Protein AF-A0A2T0G5A0-F1 (afdb_monomer)

Radius of gyration: 13.1 Å; Cα contacts (8 Å, |Δi|>4): 130; chains: 1; bounding box: 29×36×26 Å

Structure (mmCIF, N/CA/C/O backbone):
data_AF-A0A2T0G5A0-F1
#
_entry.id   AF-A0A2T0G5A0-F1
#
loop_
_atom_site.group_PDB
_atom_site.id
_atom_site.type_symbol
_atom_site.label_atom_id
_atom_site.label_alt_id
_atom_site.label_comp_id
_atom_site.label_asym_id
_atom_site.label_entity_id
_atom_site.label_seq_id
_atom_site.pdbx_PDB_ins_code
_atom_site.Cartn_x
_atom_site.Cartn_y
_atom_site.Cartn_z
_atom_site.occupancy
_atom_site.B_iso_or_equiv
_atom_site.auth_seq_id
_atom_site.auth_comp_id
_atom_site.auth_asym_id
_atom_site.auth_atom_id
_atom_site.pdbx_PDB_model_num
ATOM 1 N N . MET A 1 1 ? -7.989 -9.017 -4.890 1.00 87.81 1 MET A N 1
ATOM 2 C CA . MET A 1 1 ? -6.607 -8.523 -5.093 1.00 87.81 1 MET A CA 1
ATOM 3 C C . MET A 1 1 ? -6.400 -8.258 -6.576 1.00 87.81 1 MET A C 1
ATOM 5 O O . MET A 1 1 ? -6.995 -8.985 -7.367 1.00 87.81 1 MET A O 1
ATOM 9 N N . PRO A 1 2 ? -5.598 -7.257 -6.970 1.00 93.19 2 PRO A N 1
ATOM 10 C CA . PRO A 1 2 ? -5.286 -7.021 -8.378 1.00 93.19 2 PRO A CA 1
ATOM 11 C C . PRO A 1 2 ? -4.323 -8.090 -8.921 1.00 93.19 2 PRO A C 1
ATOM 13 O O . PRO A 1 2 ? -3.503 -8.618 -8.173 1.00 93.19 2 PRO A O 1
ATOM 16 N N . ALA A 1 3 ? -4.377 -8.376 -10.227 1.00 91.94 3 ALA A N 1
ATOM 17 C CA . ALA A 1 3 ? -3.551 -9.418 -10.856 1.00 91.94 3 ALA A CA 1
ATOM 18 C C . ALA A 1 3 ? -2.036 -9.201 -10.657 1.00 91.94 3 ALA A C 1
ATOM 20 O O . ALA A 1 3 ? -1.294 -10.150 -10.425 1.00 91.94 3 ALA A O 1
ATOM 21 N N . TRP A 1 4 ? -1.583 -7.944 -10.665 1.00 92.56 4 TRP A N 1
ATOM 22 C CA . TRP A 1 4 ? -0.178 -7.575 -10.455 1.00 92.56 4 TRP A CA 1
ATOM 23 C C . TRP A 1 4 ? 0.316 -7.753 -9.011 1.00 92.56 4 TRP A C 1
ATOM 25 O O . TRP A 1 4 ? 1.500 -7.563 -8.748 1.00 92.56 4 TRP A O 1
ATOM 35 N N . TRP A 1 5 ? -0.556 -8.090 -8.055 1.00 93.19 5 TRP A N 1
ATOM 36 C CA . TRP A 1 5 ? -0.163 -8.252 -6.651 1.00 93.19 5 TRP A CA 1
ATOM 37 C C . TRP A 1 5 ? 0.802 -9.421 -6.427 1.00 93.19 5 TRP A C 1
ATOM 39 O O . TRP A 1 5 ? 1.678 -9.344 -5.566 1.00 93.19 5 TRP A O 1
ATOM 49 N N . GLN A 1 6 ? 0.655 -10.478 -7.225 1.00 88.06 6 GLN A N 1
ATOM 50 C CA . GLN A 1 6 ? 1.487 -11.681 -7.152 1.00 88.06 6 GLN A CA 1
ATOM 51 C C . GLN A 1 6 ? 2.878 -11.482 -7.772 1.00 88.06 6 GLN A C 1
ATOM 53 O O . GLN A 1 6 ? 3.705 -12.387 -7.740 1.00 88.06 6 GLN A O 1
ATOM 58 N N . ASP A 1 7 ? 3.157 -10.303 -8.336 1.00 89.06 7 ASP A N 1
ATOM 59 C CA . ASP A 1 7 ? 4.465 -9.986 -8.892 1.00 89.06 7 ASP A CA 1
ATOM 60 C C . ASP A 1 7 ? 5.482 -9.748 -7.768 1.00 89.06 7 ASP A C 1
ATOM 62 O O . ASP A 1 7 ? 5.637 -8.639 -7.236 1.00 89.06 7 ASP A O 1
ATOM 66 N N . GLU A 1 8 ? 6.178 -10.824 -7.398 1.00 84.75 8 GLU A N 1
ATOM 67 C CA . GLU A 1 8 ? 7.224 -10.803 -6.384 1.00 84.75 8 GLU A CA 1
ATOM 68 C C . GLU A 1 8 ? 8.445 -9.966 -6.770 1.00 84.75 8 GLU A C 1
ATOM 70 O O . GLU A 1 8 ? 9.122 -9.469 -5.870 1.00 84.75 8 GLU A O 1
ATOM 75 N N . ALA A 1 9 ? 8.670 -9.734 -8.069 1.00 88.62 9 ALA A N 1
ATOM 76 C CA . ALA A 1 9 ? 9.789 -8.943 -8.574 1.00 88.62 9 ALA A CA 1
ATOM 77 C C . ALA A 1 9 ? 9.596 -7.432 -8.366 1.00 88.62 9 ALA A C 1
ATOM 79 O O . ALA A 1 9 ? 10.543 -6.660 -8.511 1.00 88.62 9 ALA A O 1
ATOM 80 N N . ALA A 1 10 ? 8.390 -6.986 -8.001 1.00 89.81 10 ALA A N 1
ATOM 81 C CA . ALA A 1 10 ? 8.154 -5.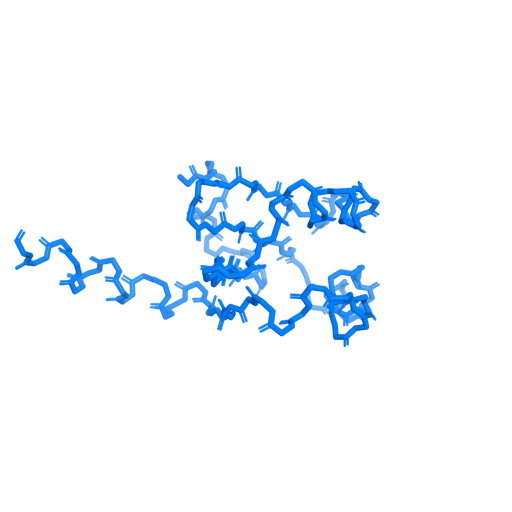601 -7.613 1.00 89.81 10 ALA A CA 1
ATOM 82 C C . ALA A 1 10 ? 8.986 -5.208 -6.380 1.00 89.81 10 ALA A C 1
ATOM 84 O O . ALA A 1 10 ? 8.929 -5.878 -5.347 1.00 89.81 10 ALA A O 1
ATOM 85 N N . TYR A 1 11 ? 9.677 -4.067 -6.452 1.00 90.81 11 TYR A N 1
ATOM 86 C CA . TYR A 1 11 ? 10.469 -3.545 -5.338 1.00 90.81 11 TYR A CA 1
ATOM 87 C C . TYR A 1 11 ? 9.648 -3.329 -4.057 1.00 90.81 11 TYR A C 1
ATOM 89 O O . TYR A 1 11 ? 10.079 -3.686 -2.957 1.00 90.81 11 TYR A O 1
ATOM 97 N N . ARG A 1 12 ? 8.455 -2.737 -4.183 1.00 93.69 12 ARG A N 1
ATOM 98 C CA . ARG A 1 12 ? 7.575 -2.451 -3.046 1.00 93.69 12 ARG A CA 1
ATOM 99 C C . ARG A 1 12 ? 6.165 -2.932 -3.336 1.00 93.69 12 ARG A C 1
ATOM 101 O O . ARG A 1 12 ? 5.597 -2.595 -4.371 1.00 93.69 12 ARG A O 1
ATOM 108 N N . ARG A 1 13 ? 5.590 -3.653 -2.376 1.00 95.69 13 ARG A N 1
ATOM 109 C CA . ARG A 1 13 ? 4.167 -3.989 -2.314 1.00 95.69 13 ARG A CA 1
ATOM 110 C C . ARG A 1 13 ? 3.669 -3.706 -0.908 1.00 95.69 13 ARG A C 1
ATOM 112 O O . ARG A 1 13 ? 4.193 -4.287 0.043 1.00 95.69 13 ARG A O 1
ATOM 119 N N . ASP A 1 14 ? 2.691 -2.821 -0.787 1.00 96.81 14 ASP A N 1
ATOM 120 C CA . ASP A 1 14 ? 2.045 -2.487 0.481 1.00 96.81 14 ASP A CA 1
ATOM 121 C C . ASP A 1 14 ? 0.522 -2.629 0.338 1.00 96.81 14 ASP A C 1
ATOM 123 O O . ASP A 1 14 ? -0.055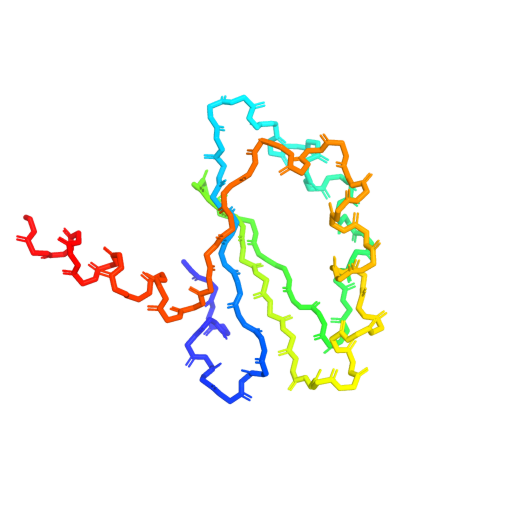 -2.323 -0.706 1.00 96.81 14 ASP A O 1
ATOM 127 N N . VAL A 1 15 ? -0.117 -3.099 1.405 1.00 97.38 15 VAL A N 1
ATOM 128 C CA . VAL A 1 15 ? -1.569 -3.102 1.594 1.00 97.38 15 VAL A CA 1
ATOM 129 C C . VAL A 1 15 ? -1.897 -2.082 2.670 1.00 97.38 15 VAL A C 1
ATOM 131 O O . VAL A 1 15 ? -1.300 -2.091 3.749 1.00 97.38 15 VAL A O 1
ATOM 134 N N . LEU A 1 16 ? -2.837 -1.197 2.370 1.00 97.81 16 LEU A N 1
ATOM 135 C CA . LEU A 1 16 ? -3.286 -0.135 3.253 1.00 97.81 16 LEU A CA 1
ATOM 136 C C . LEU A 1 16 ? -4.729 -0.431 3.638 1.00 97.81 16 LEU A C 1
ATOM 138 O O . LEU A 1 16 ? -5.658 -0.148 2.883 1.00 97.81 16 LEU A O 1
ATOM 142 N N . PHE A 1 17 ? -4.887 -1.069 4.794 1.00 97.75 17 PHE A N 1
ATOM 143 C CA . PHE A 1 17 ? -6.179 -1.464 5.337 1.00 97.75 17 PHE A CA 1
ATOM 144 C C . PHE A 1 17 ? -6.946 -0.251 5.836 1.00 97.75 17 PHE A C 1
ATOM 146 O O . PHE A 1 17 ? -6.391 0.564 6.575 1.00 97.75 17 PHE A O 1
ATOM 153 N N . TYR A 1 18 ? -8.218 -0.171 5.464 1.00 97.88 18 TYR A N 1
ATOM 154 C CA . TYR A 1 18 ? -9.124 0.856 5.952 1.00 97.88 18 TYR A CA 1
ATOM 155 C C . TYR A 1 18 ? -9.470 0.597 7.416 1.00 97.88 18 TYR A C 1
ATOM 157 O O . TYR A 1 18 ? -9.871 -0.510 7.780 1.00 97.88 18 TYR A O 1
ATOM 165 N N . LEU A 1 19 ? -9.311 1.618 8.255 1.00 97.12 19 LEU A N 1
ATOM 166 C CA . LEU A 1 19 ? 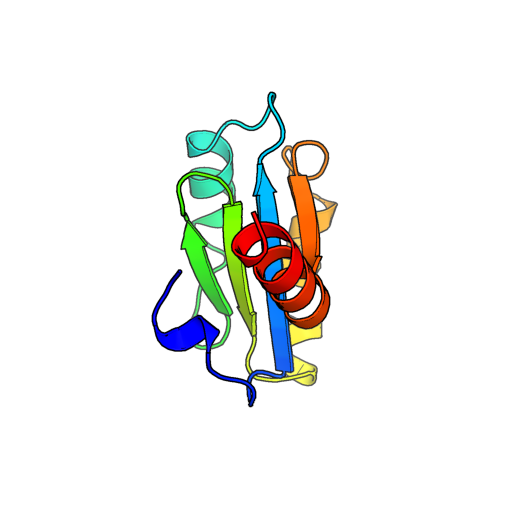-9.907 1.634 9.586 1.00 97.12 19 LEU A CA 1
ATOM 167 C C . LEU A 1 19 ? -11.385 2.037 9.492 1.00 97.12 19 LEU A C 1
ATOM 169 O O . LEU A 1 19 ? -11.851 2.492 8.448 1.00 97.12 19 LEU A O 1
ATOM 173 N N . SER A 1 20 ? -12.124 1.871 10.589 1.00 94.31 20 SER A N 1
ATOM 174 C CA . SER A 1 20 ? -13.562 2.170 10.677 1.00 94.31 20 SER A CA 1
ATOM 175 C C . SER A 1 20 ? -13.944 3.581 10.218 1.00 94.31 20 SER A C 1
ATOM 177 O O . SER A 1 20 ? -15.035 3.799 9.706 1.00 94.31 20 SER A O 1
ATOM 179 N N . GLU A 1 21 ? -13.044 4.535 10.411 1.00 93.81 21 GLU A N 1
ATOM 180 C CA . GLU A 1 21 ? -13.203 5.956 10.136 1.00 93.81 21 GLU A CA 1
ATOM 181 C C . GLU A 1 21 ? -12.714 6.370 8.737 1.00 93.81 21 GLU A C 1
ATOM 183 O O . GLU A 1 21 ? -12.763 7.550 8.388 1.00 93.81 21 GLU A O 1
ATOM 188 N N . ALA A 1 22 ? -12.201 5.435 7.934 1.00 96.38 22 ALA A N 1
ATOM 189 C CA . ALA A 1 22 ? -11.713 5.741 6.597 1.00 96.38 22 ALA A CA 1
ATOM 190 C C . ALA A 1 22 ? -12.873 6.011 5.625 1.00 96.38 22 ALA A C 1
ATOM 192 O O . ALA A 1 22 ? -13.717 5.145 5.401 1.00 96.38 22 ALA A O 1
ATOM 193 N N . SER A 1 23 ? -12.869 7.179 4.974 1.00 96.25 23 SER A N 1
ATOM 194 C CA . SER A 1 23 ? -13.688 7.411 3.776 1.00 96.25 23 SER A CA 1
ATOM 195 C C . SER A 1 23 ? -12.926 6.940 2.545 1.00 96.25 23 SER A C 1
ATOM 197 O O . SER A 1 23 ? -11.866 7.480 2.212 1.00 96.25 23 SER A O 1
ATOM 199 N N . ARG A 1 24 ? -13.470 5.939 1.849 1.00 95.38 24 ARG A N 1
ATOM 200 C CA . ARG A 1 24 ? -12.838 5.403 0.640 1.00 95.38 24 ARG A CA 1
ATOM 201 C C . ARG A 1 24 ? -12.861 6.421 -0.494 1.00 95.38 24 ARG A C 1
ATOM 203 O O . ARG A 1 24 ? -11.865 6.570 -1.190 1.00 95.38 24 ARG A O 1
ATOM 210 N N . GLU A 1 25 ? -13.951 7.167 -0.613 1.00 95.56 25 GLU A N 1
ATOM 211 C CA . GLU A 1 25 ? -14.142 8.211 -1.617 1.00 95.56 25 GLU A CA 1
ATOM 212 C C . GLU A 1 25 ? -13.097 9.320 -1.457 1.00 95.56 25 GLU A C 1
ATOM 214 O O . GLU A 1 25 ? -12.462 9.716 -2.433 1.00 95.56 25 GLU A O 1
ATOM 219 N N . GLN A 1 26 ? -12.856 9.774 -0.220 1.00 95.50 26 GLN A N 1
ATOM 220 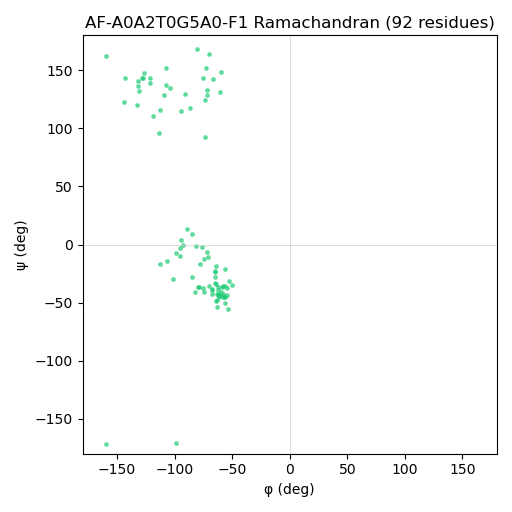C CA . GLN A 1 26 ? -11.816 10.762 0.068 1.00 95.50 26 GLN A CA 1
ATOM 221 C C . GLN A 1 26 ? -10.422 10.235 -0.294 1.00 95.50 26 GLN A C 1
ATOM 223 O O . GLN A 1 26 ? -9.615 10.957 -0.878 1.00 95.50 26 GLN A O 1
ATOM 228 N N . ILE A 1 27 ? -10.135 8.976 0.044 1.00 96.56 27 ILE A N 1
ATOM 229 C CA . ILE A 1 27 ? -8.843 8.353 -0.251 1.00 96.56 27 ILE A CA 1
ATOM 230 C C . ILE A 1 27 ? -8.636 8.249 -1.763 1.00 96.56 27 ILE A C 1
ATOM 232 O O . ILE A 1 27 ? -7.583 8.648 -2.258 1.00 96.56 27 ILE A O 1
ATOM 236 N N . GLU A 1 28 ? -9.622 7.749 -2.506 1.00 96.19 28 GLU A N 1
ATOM 237 C CA . GLU A 1 28 ? -9.574 7.641 -3.968 1.00 96.19 28 GLU A CA 1
ATOM 238 C C . GLU A 1 28 ?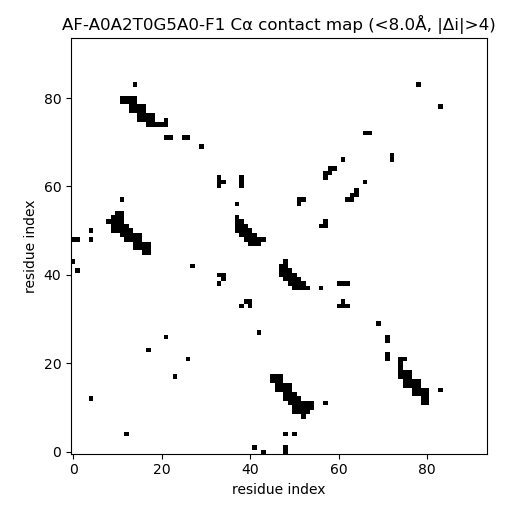 -9.395 9.017 -4.636 1.00 96.19 28 GLU A C 1
ATOM 240 O O . GLU A 1 28 ? -8.587 9.155 -5.556 1.00 96.19 28 GLU A O 1
ATOM 245 N N . GLU A 1 29 ? -10.071 10.058 -4.139 1.00 95.69 29 GLU A N 1
ATOM 246 C CA . GLU A 1 29 ? -9.921 11.435 -4.627 1.00 95.69 29 GLU A CA 1
ATOM 247 C C . GLU A 1 29 ? -8.500 11.976 -4.398 1.00 95.69 29 GLU A C 1
ATOM 249 O O . GLU A 1 29 ? -7.827 12.397 -5.342 1.00 95.69 29 GLU A O 1
ATOM 254 N N . GLU A 1 30 ? -8.003 11.923 -3.158 1.00 95.38 30 GLU A N 1
ATOM 255 C CA . GLU A 1 30 ? -6.677 12.445 -2.794 1.00 95.38 30 GLU A CA 1
ATOM 256 C C . GLU A 1 30 ? -5.529 11.672 -3.478 1.00 95.38 30 GLU A C 1
ATOM 258 O O . GLU A 1 30 ? -4.452 12.224 -3.745 1.00 95.38 30 GLU A O 1
ATOM 263 N N . THR A 1 31 ? -5.752 10.392 -3.792 1.00 95.62 31 THR A N 1
ATOM 264 C CA . THR A 1 31 ? -4.766 9.512 -4.440 1.00 95.62 31 THR A CA 1
ATOM 265 C C . THR A 1 31 ? -4.905 9.433 -5.961 1.00 95.62 31 THR A C 1
ATOM 267 O O . THR A 1 31 ? -4.042 8.838 -6.611 1.00 95.62 31 THR A O 1
ATOM 270 N N . ARG A 1 32 ? -5.903 10.096 -6.566 1.00 93.31 32 ARG A N 1
ATOM 271 C CA . ARG A 1 32 ? -6.174 10.058 -8.019 1.00 93.31 32 ARG A CA 1
ATOM 272 C C . ARG A 1 32 ? -4.941 10.332 -8.884 1.00 93.31 32 ARG A C 1
ATOM 274 O O . ARG A 1 32 ? -4.796 9.767 -9.961 1.00 93.31 32 ARG A O 1
ATOM 281 N N . THR A 1 33 ? -4.046 11.203 -8.418 1.00 92.88 33 THR A N 1
ATOM 282 C CA . THR A 1 33 ? -2.835 11.627 -9.152 1.00 92.88 33 THR A CA 1
ATOM 283 C C . THR A 1 33 ? -1.578 10.832 -8.803 1.00 92.88 33 THR A C 1
ATOM 285 O O . THR A 1 33 ? -0.481 11.205 -9.220 1.00 92.88 33 THR A O 1
ATOM 288 N N . TRP A 1 34 ? -1.687 9.804 -7.962 1.00 94.06 34 TRP A N 1
ATOM 289 C CA . TRP A 1 34 ? -0.514 9.084 -7.475 1.00 94.06 34 TRP A CA 1
ATOM 290 C C . TRP A 1 34 ? -0.042 8.034 -8.471 1.00 94.06 34 TRP A C 1
ATOM 292 O O . TRP A 1 34 ? 1.164 7.909 -8.676 1.00 94.06 34 TRP A O 1
ATOM 302 N N . ALA A 1 35 ? -0.984 7.323 -9.094 1.00 91.50 35 ALA A N 1
ATOM 303 C CA . ALA A 1 35 ? -0.682 6.272 -10.052 1.00 91.50 35 ALA A CA 1
ATOM 304 C C . ALA A 1 35 ? -0.024 6.826 -11.328 1.00 91.50 35 ALA A C 1
ATOM 306 O O . ALA A 1 35 ? -0.366 7.905 -11.811 1.00 91.50 35 ALA A O 1
ATOM 307 N N . ASN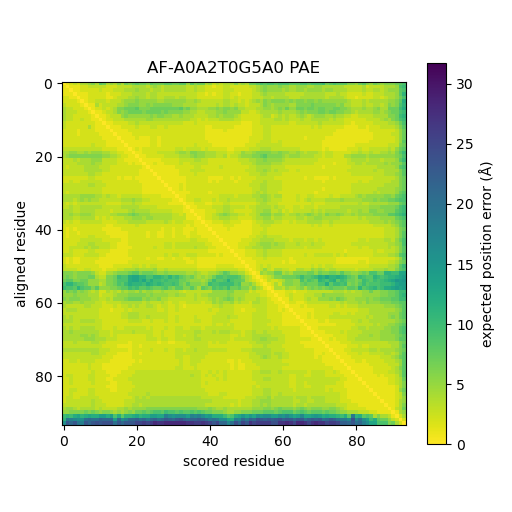 A 1 36 ? 0.933 6.071 -11.859 1.00 90.12 36 ASN A N 1
ATOM 308 C CA . ASN A 1 36 ? 1.653 6.326 -13.108 1.00 90.12 36 ASN A CA 1
ATOM 309 C C . ASN A 1 36 ? 2.274 5.006 -13.600 1.00 90.12 36 ASN A C 1
ATOM 311 O O . ASN A 1 36 ? 2.040 3.957 -13.005 1.00 90.12 36 ASN A O 1
ATOM 315 N N . ASP A 1 37 ? 3.110 5.046 -14.637 1.00 87.00 37 ASP A N 1
ATOM 316 C CA . ASP A 1 37 ? 3.734 3.847 -15.223 1.00 87.00 37 ASP A CA 1
ATOM 317 C C . ASP A 1 37 ? 4.535 2.989 -14.221 1.00 87.00 37 ASP A C 1
ATOM 319 O O . ASP A 1 37 ? 4.784 1.810 -14.466 1.00 87.00 37 ASP A O 1
ATOM 323 N N . ARG A 1 38 ? 4.951 3.572 -13.090 1.00 89.31 38 ARG A N 1
ATOM 324 C CA . ARG A 1 38 ? 5.789 2.941 -12.056 1.00 89.31 38 ARG A CA 1
ATOM 325 C C . ARG A 1 38 ? 5.056 2.727 -10.734 1.00 89.31 38 ARG A C 1
ATOM 327 O O . ARG A 1 38 ? 5.530 1.966 -9.890 1.00 89.31 38 ARG A O 1
ATOM 334 N N . GLU A 1 39 ? 3.925 3.399 -10.539 1.00 92.00 39 GLU A N 1
ATOM 335 C CA . GLU A 1 39 ? 3.105 3.350 -9.330 1.00 92.00 39 GLU A CA 1
ATOM 336 C C . GLU A 1 39 ? 1.719 2.817 -9.678 1.00 92.00 39 GLU A C 1
ATOM 338 O O . GLU A 1 39 ? 0.926 3.503 -10.322 1.00 92.00 39 GLU A O 1
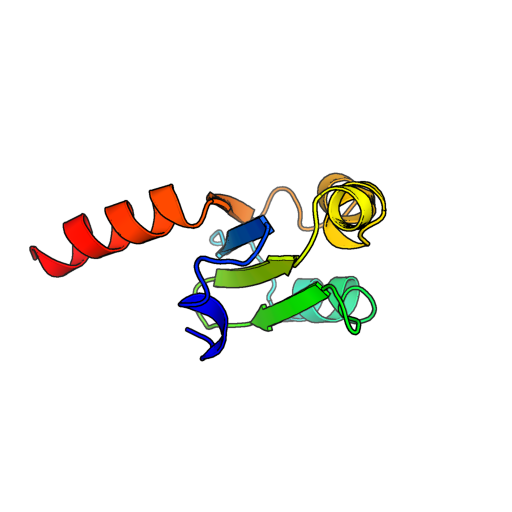ATOM 343 N N . LEU A 1 40 ? 1.405 1.609 -9.213 1.00 94.69 40 LEU A N 1
ATOM 344 C CA . LEU A 1 40 ? 0.074 1.036 -9.387 1.00 94.69 40 LEU A CA 1
ATOM 345 C C . LEU A 1 40 ? -0.705 1.115 -8.082 1.00 94.69 40 LEU A C 1
ATOM 347 O O . LEU A 1 40 ? -0.194 0.769 -7.014 1.00 94.69 40 LEU A O 1
ATOM 351 N N . LEU A 1 41 ? -1.961 1.537 -8.202 1.00 96.44 41 LEU A N 1
ATOM 352 C CA . LEU A 1 41 ? -2.938 1.564 -7.126 1.00 96.44 41 LEU A CA 1
ATOM 353 C C . LEU A 1 41 ? -4.146 0.712 -7.504 1.00 96.44 41 LEU A C 1
ATOM 355 O O . LEU A 1 41 ? -4.558 0.674 -8.663 1.00 96.44 41 LEU A O 1
ATOM 359 N N . HIS A 1 42 ? -4.717 0.022 -6.524 1.00 96.50 42 HIS A N 1
ATOM 360 C CA . HIS A 1 42 ? -5.983 -0.684 -6.681 1.00 96.50 42 HIS A CA 1
ATOM 361 C C . HIS A 1 42 ? -6.787 -0.596 -5.391 1.00 96.50 42 HIS A C 1
ATOM 363 O O . HIS A 1 42 ? -6.317 -1.036 -4.344 1.00 96.50 42 HIS A O 1
ATOM 369 N N . PHE A 1 43 ? -8.000 -0.061 -5.474 1.00 96.56 43 PHE A N 1
ATOM 370 C CA . PHE A 1 43 ? -8.892 0.131 -4.335 1.00 96.56 43 PHE A CA 1
ATOM 371 C C . PHE A 1 43 ? -9.839 -1.062 -4.226 1.00 96.56 43 PHE A C 1
ATOM 373 O O . PHE A 1 43 ? -10.627 -1.331 -5.131 1.00 96.56 43 PHE A O 1
ATOM 380 N N . GLY A 1 44 ? -9.704 -1.822 -3.142 1.00 94.88 44 GLY A N 1
ATOM 381 C CA . GLY A 1 44 ? -10.601 -2.916 -2.795 1.00 94.88 44 GLY A CA 1
ATOM 382 C C . GLY A 1 44 ? -11.634 -2.488 -1.755 1.00 94.88 44 GLY A C 1
ATOM 383 O O . GLY A 1 44 ? -11.748 -1.320 -1.391 1.00 94.88 44 GLY A O 1
ATOM 384 N N . GLN A 1 45 ? -12.384 -3.458 -1.232 1.00 93.88 45 GLN A N 1
ATOM 385 C CA . GLN A 1 45 ? -13.399 -3.172 -0.217 1.00 93.88 45 GLN A CA 1
ATOM 386 C C . GLN A 1 45 ? -12.795 -2.887 1.166 1.00 93.88 45 GLN A C 1
ATOM 388 O O . GLN A 1 45 ? -13.266 -1.999 1.865 1.00 93.88 45 GLN A O 1
ATOM 393 N N . THR A 1 46 ? -11.769 -3.641 1.566 1.00 94.19 46 THR A N 1
ATOM 394 C CA . THR A 1 46 ? -11.186 -3.603 2.922 1.00 94.19 46 THR A CA 1
ATOM 395 C C . THR A 1 46 ? -9.823 -2.920 2.984 1.00 94.19 46 THR A C 1
ATOM 397 O O . THR A 1 46 ? -9.332 -2.588 4.062 1.00 94.19 46 THR A O 1
ATOM 400 N N . ALA A 1 47 ? -9.197 -2.712 1.830 1.00 96.56 47 ALA A N 1
ATOM 401 C CA . ALA A 1 47 ? -7.893 -2.090 1.707 1.0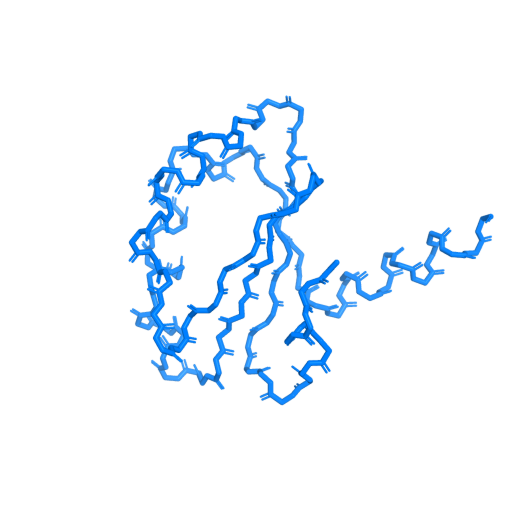0 96.56 47 ALA A CA 1
ATOM 402 C C . ALA A 1 47 ? -7.692 -1.562 0.289 1.00 96.56 47 ALA A C 1
ATOM 404 O O . ALA A 1 47 ? -8.325 -2.055 -0.651 1.00 96.56 47 ALA A O 1
ATOM 405 N N . PHE A 1 48 ? -6.730 -0.658 0.119 1.00 96.06 48 PHE A N 1
ATOM 406 C CA . PHE A 1 48 ? -6.114 -0.445 -1.186 1.00 96.06 48 PHE A CA 1
ATOM 407 C C . PHE A 1 48 ? -4.693 -0.992 -1.239 1.00 96.06 48 PHE A C 1
ATOM 409 O O . PHE A 1 48 ? -3.984 -1.089 -0.237 1.00 96.06 48 PHE A O 1
ATOM 416 N N . PHE A 1 49 ? -4.296 -1.373 -2.442 1.00 97.31 49 PHE A N 1
ATOM 417 C CA . PHE A 1 49 ? -3.030 -2.007 -2.747 1.00 97.31 49 PHE A CA 1
ATOM 418 C C . PHE A 1 49 ? -2.148 -1.004 -3.473 1.00 97.31 49 PHE A C 1
ATOM 420 O O . PHE A 1 49 ? -2.611 -0.320 -4.387 1.00 97.31 49 PHE A O 1
ATOM 427 N N . TYR A 1 50 ? -0.877 -0.963 -3.094 1.00 96.94 50 TYR A N 1
ATOM 428 C CA . TYR A 1 50 ? 0.155 -0.175 -3.750 1.00 96.94 50 TYR A CA 1
ATOM 429 C C . TYR A 1 50 ? 1.289 -1.074 -4.231 1.00 96.94 50 TYR A C 1
ATOM 431 O O . TYR A 1 50 ? 1.734 -1.976 -3.512 1.00 96.94 50 TYR A O 1
ATOM 439 N N . ARG A 1 51 ? 1.793 -0.784 -5.431 1.00 95.31 51 ARG A N 1
ATOM 440 C CA . ARG A 1 51 ? 3.006 -1.385 -5.985 1.00 95.31 51 ARG A CA 1
ATOM 441 C C . ARG A 1 51 ? 3.930 -0.314 -6.552 1.00 95.31 51 ARG A C 1
ATOM 443 O O . ARG A 1 51 ? 3.476 0.583 -7.256 1.00 95.31 51 ARG A O 1
ATOM 450 N N . ASN A 1 52 ? 5.229 -0.501 -6.329 1.00 94.12 52 ASN A N 1
ATOM 451 C CA . ASN A 1 52 ? 6.297 0.175 -7.057 1.00 94.12 52 ASN A CA 1
ATOM 452 C C . ASN A 1 52 ? 7.325 -0.830 -7.603 1.00 94.12 52 ASN A C 1
ATOM 454 O O . ASN A 1 52 ? 7.622 -1.829 -6.943 1.00 94.12 52 ASN A O 1
ATOM 458 N N . SER A 1 53 ? 7.858 -0.573 -8.798 1.00 86.06 53 SER A N 1
ATOM 459 C CA . SER A 1 53 ? 8.788 -1.466 -9.499 1.00 86.06 53 SER A CA 1
ATOM 460 C C . SER A 1 53 ? 10.266 -1.318 -9.115 1.00 86.06 53 SER A C 1
ATOM 462 O O . SER A 1 53 ? 10.975 -2.312 -9.211 1.00 86.06 53 SER A O 1
ATOM 464 N N . ASP A 1 54 ? 10.739 -0.148 -8.663 1.00 83.50 54 ASP A N 1
ATOM 465 C CA . ASP A 1 54 ? 12.177 0.151 -8.503 1.00 83.50 54 ASP A CA 1
ATOM 466 C C . ASP A 1 54 ? 12.483 1.013 -7.258 1.00 83.50 54 ASP A C 1
ATOM 468 O O . ASP A 1 54 ? 11.753 1.937 -6.905 1.00 83.50 54 ASP A O 1
ATOM 472 N N . GLN A 1 55 ? 13.606 0.752 -6.582 1.00 81.12 55 GLN A N 1
ATOM 473 C CA . GLN A 1 55 ? 14.021 1.484 -5.379 1.00 81.12 55 GLN A CA 1
ATOM 474 C C . GLN A 1 55 ? 14.252 2.988 -5.591 1.00 81.12 55 GLN A C 1
ATOM 476 O O . GLN A 1 55 ? 13.854 3.811 -4.760 1.00 81.12 55 GLN A O 1
ATOM 481 N N . THR A 1 56 ? 14.916 3.349 -6.685 1.00 79.62 56 THR A N 1
ATOM 482 C CA . THR A 1 56 ? 15.225 4.733 -7.065 1.00 79.62 56 THR A CA 1
ATOM 483 C C . THR A 1 56 ? 13.942 5.512 -7.336 1.00 79.62 56 THR A C 1
ATOM 485 O O . THR A 1 56 ? 13.845 6.705 -7.026 1.00 79.62 56 THR A O 1
ATOM 488 N N . ASP A 1 57 ? 12.938 4.817 -7.867 1.00 79.44 57 ASP A N 1
ATOM 489 C CA . ASP A 1 57 ? 11.616 5.362 -8.148 1.00 79.44 57 ASP A CA 1
ATOM 490 C C . ASP A 1 57 ? 10.760 5.462 -6.900 1.00 79.44 57 ASP A C 1
ATOM 492 O O . ASP A 1 57 ? 10.066 6.460 -6.716 1.00 79.44 57 ASP A O 1
ATOM 496 N N . TYR A 1 58 ? 10.866 4.497 -5.990 1.00 87.12 58 TYR A N 1
ATOM 497 C CA . TYR A 1 58 ? 10.138 4.522 -4.732 1.00 87.12 58 TYR A CA 1
ATOM 498 C C . TYR A 1 58 ? 10.417 5.792 -3.918 1.00 87.12 58 TYR A C 1
ATOM 500 O O . TYR A 1 58 ? 9.475 6.442 -3.471 1.00 87.12 58 TYR A O 1
ATOM 508 N N . LEU A 1 59 ? 11.673 6.226 -3.776 1.00 87.75 59 LEU A N 1
ATOM 509 C CA . LEU A 1 59 ? 11.989 7.463 -3.037 1.00 87.75 59 LEU A CA 1
ATOM 510 C C . LEU A 1 59 ? 11.416 8.724 -3.709 1.00 87.75 59 LEU A C 1
ATOM 512 O O . LEU A 1 59 ? 11.181 9.745 -3.058 1.00 87.75 59 LEU A O 1
ATOM 516 N N . LYS A 1 60 ? 11.173 8.665 -5.021 1.00 88.50 60 LYS A N 1
ATOM 517 C CA . LYS A 1 60 ? 10.592 9.760 -5.805 1.00 88.50 60 LYS A CA 1
ATOM 518 C C . LYS A 1 60 ? 9.076 9.640 -5.971 1.00 88.50 60 LYS A C 1
ATOM 520 O O . LYS A 1 60 ? 8.475 10.621 -6.417 1.00 88.50 60 LYS A O 1
ATOM 525 N N . SER A 1 61 ? 8.502 8.502 -5.593 1.00 91.62 61 SER A N 1
ATOM 526 C CA . SER A 1 61 ? 7.101 8.144 -5.789 1.00 91.62 61 SER A CA 1
ATOM 527 C C . SER A 1 61 ? 6.152 9.124 -5.104 1.00 91.62 61 SER A C 1
ATOM 529 O O . SER A 1 61 ? 6.465 9.712 -4.057 1.00 91.62 61 SER A O 1
ATOM 531 N N . ASN A 1 62 ? 4.978 9.305 -5.702 1.00 92.44 62 ASN A N 1
ATOM 532 C CA . ASN A 1 62 ? 3.889 10.044 -5.081 1.00 92.44 62 ASN A CA 1
ATOM 533 C C . ASN A 1 62 ? 3.507 9.407 -3.752 1.00 92.44 62 ASN A C 1
ATOM 535 O O . ASN A 1 62 ? 3.358 10.130 -2.770 1.00 92.44 62 ASN A O 1
ATOM 539 N N . TYR A 1 63 ? 3.438 8.077 -3.702 1.00 93.19 63 TYR A N 1
ATOM 540 C CA . TYR A 1 63 ? 3.170 7.337 -2.477 1.00 93.19 63 TYR A CA 1
ATOM 541 C C . TYR A 1 63 ? 4.131 7.728 -1.351 1.00 93.19 63 TYR A C 1
ATOM 543 O O . TYR A 1 63 ? 3.694 8.200 -0.305 1.00 93.19 63 TYR A O 1
ATOM 551 N N . HIS A 1 64 ? 5.447 7.636 -1.566 1.00 93.19 64 HIS A N 1
ATOM 552 C CA . HIS A 1 64 ? 6.424 7.957 -0.523 1.00 93.19 64 HIS A CA 1
ATOM 553 C C . HIS A 1 64 ? 6.345 9.425 -0.069 1.00 93.19 64 HIS A C 1
AT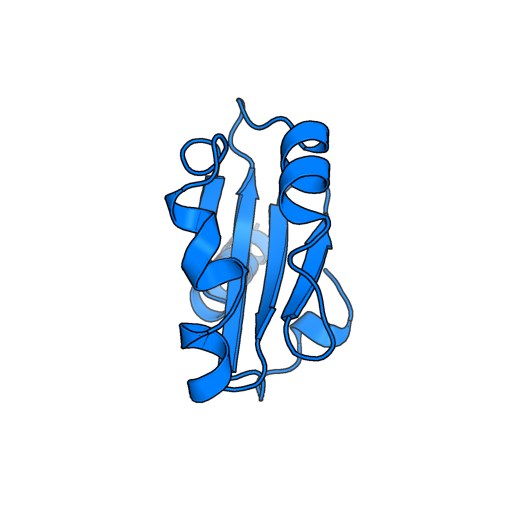OM 555 O O . HIS A 1 64 ? 6.448 9.720 1.121 1.00 93.19 64 HIS A O 1
ATOM 561 N N . LYS A 1 65 ? 6.129 10.355 -1.008 1.00 93.00 65 LYS A N 1
ATOM 562 C CA . LYS A 1 65 ? 6.128 11.801 -0.732 1.00 93.00 65 LYS A CA 1
ATOM 563 C C . LYS A 1 65 ? 4.835 12.324 -0.111 1.00 93.00 65 LYS A C 1
ATOM 565 O O . LYS A 1 65 ? 4.884 13.276 0.673 1.00 93.00 65 LYS A O 1
ATOM 570 N N . LYS A 1 66 ? 3.688 11.784 -0.529 1.00 94.81 66 LYS A N 1
ATOM 571 C CA . LYS A 1 66 ? 2.355 12.324 -0.224 1.00 94.81 66 LYS A CA 1
ATOM 572 C C . LYS A 1 66 ? 1.655 11.552 0.887 1.00 94.81 66 LYS A C 1
ATOM 574 O O . LYS A 1 66 ? 0.916 12.175 1.643 1.00 94.81 66 LYS A O 1
ATOM 579 N N . LEU A 1 67 ? 1.925 10.255 1.059 1.00 95.00 67 LEU A N 1
ATOM 580 C CA . LEU A 1 67 ? 1.201 9.417 2.020 1.00 95.00 67 LEU A CA 1
ATOM 581 C C . LEU A 1 67 ? 1.246 9.950 3.448 1.00 95.00 67 LEU A C 1
ATOM 583 O O . LEU A 1 67 ? 0.198 10.150 4.047 1.00 95.00 67 LEU A O 1
ATOM 587 N N . LEU A 1 68 ? 2.433 10.277 3.963 1.00 93.00 68 LEU A N 1
ATOM 588 C CA . LEU A 1 68 ? 2.580 10.826 5.319 1.00 93.00 68 LEU A CA 1
ATOM 589 C C . LEU A 1 68 ? 1.916 12.203 5.501 1.00 93.00 68 LEU A C 1
ATOM 591 O O . LEU A 1 68 ? 1.696 12.630 6.630 1.00 93.00 68 LEU A O 1
ATOM 595 N N . LYS A 1 69 ? 1.633 12.911 4.403 1.00 94.12 69 LYS A N 1
ATOM 596 C CA . LYS A 1 69 ? 1.014 14.246 4.394 1.00 94.12 69 LYS A CA 1
ATOM 597 C C . LYS A 1 69 ? -0.490 14.202 4.125 1.00 94.12 69 LYS A C 1
ATOM 599 O O . LYS A 1 69 ? -1.129 15.247 4.170 1.00 94.12 69 LYS A O 1
ATOM 604 N N . SER A 1 70 ? -1.031 13.032 3.794 1.00 94.44 70 SER A N 1
ATOM 605 C CA . SER A 1 70 ? -2.432 12.876 3.405 1.00 94.44 70 SER A CA 1
ATOM 606 C C . SER A 1 70 ? -3.338 12.961 4.628 1.00 94.44 70 SER A C 1
ATOM 608 O O . SER A 1 70 ? -2.985 12.444 5.694 1.00 94.44 70 SER A O 1
ATOM 610 N N . SER A 1 71 ? -4.522 13.560 4.483 1.00 94.12 71 SER A N 1
ATOM 611 C CA . SER A 1 71 ? -5.481 13.717 5.592 1.00 94.12 71 SER A CA 1
ATOM 612 C C . SER A 1 71 ? -5.884 12.368 6.181 1.00 94.12 71 SER A C 1
ATOM 614 O O . SER A 1 71 ? -6.054 12.222 7.390 1.00 94.12 71 SER A O 1
ATOM 616 N N . PHE A 1 72 ? -5.999 11.370 5.307 1.00 94.69 72 PHE A N 1
ATOM 617 C CA . PHE A 1 72 ? -6.425 10.017 5.631 1.00 94.69 72 PHE A CA 1
ATOM 618 C C . PHE A 1 72 ? -5.306 9.131 6.203 1.00 94.69 72 PHE A C 1
ATOM 620 O O . PHE A 1 72 ? -5.551 7.972 6.513 1.00 94.69 72 PHE A O 1
ATOM 627 N N . TYR A 1 73 ? -4.062 9.608 6.352 1.00 95.56 73 TYR A N 1
ATOM 628 C CA . TYR A 1 73 ? -2.946 8.737 6.761 1.00 95.56 73 TYR A CA 1
ATOM 629 C C . TYR A 1 73 ? -3.225 7.972 8.066 1.00 95.56 73 TYR A C 1
ATOM 631 O O . TYR A 1 73 ? -2.870 6.804 8.202 1.00 95.56 73 TYR A O 1
ATOM 639 N N . LYS A 1 74 ? -3.898 8.631 9.016 1.00 95.81 74 LYS A N 1
ATOM 640 C CA . LYS A 1 74 ? -4.245 8.047 10.317 1.00 95.81 74 LYS A CA 1
ATOM 641 C C . LYS A 1 74 ? -5.434 7.087 10.271 1.00 95.81 74 LYS A C 1
ATOM 643 O O . LYS A 1 74 ? -5.577 6.319 11.210 1.00 95.81 74 LYS A O 1
ATOM 648 N N . SER A 1 75 ? -6.243 7.105 9.210 1.00 96.75 75 SER A N 1
ATOM 649 C CA . SER A 1 75 ? -7.368 6.179 9.027 1.00 96.75 75 SER A CA 1
ATOM 650 C C . SER A 1 75 ? -6.961 4.888 8.305 1.00 96.75 75 SER A C 1
ATOM 652 O O . SER A 1 75 ? -7.815 4.118 7.866 1.00 96.75 75 SER A O 1
ATOM 654 N N . LEU A 1 76 ? -5.655 4.626 8.178 1.00 97.06 76 LEU A N 1
ATOM 655 C CA . LEU A 1 76 ? -5.112 3.458 7.493 1.00 97.06 76 LEU A CA 1
ATOM 656 C C . LEU A 1 76 ? -4.143 2.668 8.368 1.00 97.06 76 LEU A C 1
ATOM 658 O O . LEU A 1 76 ? -3.354 3.221 9.131 1.00 97.06 76 LEU A O 1
ATOM 662 N N . THR A 1 77 ? -4.121 1.352 8.164 1.00 97.25 77 THR A N 1
ATOM 663 C CA . THR A 1 77 ? -3.065 0.470 8.670 1.00 97.25 77 THR A CA 1
ATOM 664 C C . THR A 1 77 ? -2.255 -0.105 7.516 1.00 97.25 77 THR A C 1
ATOM 666 O O . THR A 1 77 ? -2.754 -0.891 6.715 1.00 97.25 77 THR A O 1
ATOM 669 N N . ILE A 1 78 ? -0.971 0.250 7.452 1.00 97.12 78 ILE A N 1
ATOM 670 C CA . ILE A 1 78 ? -0.071 -0.159 6.367 1.00 97.12 78 ILE A CA 1
ATOM 671 C C . ILE A 1 78 ? 0.641 -1.462 6.732 1.00 97.12 78 ILE A C 1
ATOM 673 O O . ILE A 1 78 ? 1.250 -1.572 7.803 1.00 97.12 78 ILE A O 1
ATOM 677 N N . ARG A 1 79 ? 0.609 -2.449 5.836 1.00 97.12 79 ARG A N 1
ATOM 678 C CA . ARG A 1 79 ? 1.359 -3.706 5.943 1.00 97.12 79 ARG A CA 1
ATOM 679 C C . ARG A 1 79 ? 2.069 -3.999 4.630 1.00 97.12 79 ARG A C 1
ATOM 681 O O . ARG A 1 79 ? 1.485 -3.858 3.564 1.00 97.12 79 ARG A O 1
ATOM 688 N N . ASN A 1 80 ? 3.327 -4.425 4.707 1.00 95.69 80 ASN A N 1
ATOM 689 C CA . ASN A 1 80 ? 4.051 -4.849 3.511 1.00 95.69 80 ASN A CA 1
ATOM 690 C C . ASN A 1 80 ? 3.494 -6.181 2.977 1.00 95.69 80 ASN A C 1
ATOM 692 O O . ASN A 1 80 ? 2.818 -6.918 3.701 1.00 95.69 80 ASN A O 1
ATOM 696 N N . GLY A 1 81 ? 3.824 -6.511 1.728 1.00 94.19 81 GLY A N 1
ATOM 697 C CA . GLY A 1 81 ? 3.349 -7.724 1.063 1.00 94.19 81 GLY A CA 1
ATOM 698 C C . GLY A 1 81 ? 3.665 -9.020 1.818 1.00 94.19 81 GLY A C 1
ATOM 699 O O . GLY A 1 81 ? 2.818 -9.905 1.869 1.00 94.19 81 GLY A O 1
ATOM 700 N N . LYS A 1 82 ? 4.824 -9.116 2.488 1.00 93.50 82 LYS A N 1
ATOM 701 C CA . LYS A 1 82 ? 5.185 -10.301 3.291 1.00 93.50 82 LYS A CA 1
ATOM 702 C C . LYS A 1 82 ? 4.289 -10.454 4.518 1.00 93.50 82 LYS A C 1
ATOM 704 O O . LYS A 1 82 ? 3.864 -11.557 4.839 1.00 93.50 82 LYS A O 1
ATOM 709 N N . THR A 1 83 ? 4.002 -9.359 5.218 1.00 95.56 83 THR A N 1
ATOM 710 C CA . THR A 1 83 ? 3.088 -9.381 6.363 1.00 95.56 83 THR A CA 1
ATOM 711 C C . THR A 1 83 ? 1.663 -9.669 5.911 1.00 95.56 83 THR A C 1
ATOM 713 O O . THR A 1 83 ? 0.966 -10.422 6.578 1.00 95.56 83 THR A O 1
ATOM 716 N N . PHE A 1 84 ? 1.239 -9.114 4.775 1.00 95.12 84 PHE A N 1
ATOM 717 C CA . PHE A 1 84 ? -0.069 -9.409 4.201 1.00 95.12 84 PHE A CA 1
ATOM 718 C C . PHE A 1 84 ? -0.231 -10.895 3.858 1.00 95.12 84 PHE A C 1
ATOM 720 O O . PHE A 1 84 ? -1.236 -11.487 4.230 1.00 95.12 84 PHE A O 1
ATOM 727 N N . GLN A 1 85 ? 0.786 -11.515 3.254 1.00 92.75 85 GLN A N 1
ATOM 728 C CA . GLN A 1 85 ? 0.779 -12.950 2.967 1.00 92.75 85 GLN A CA 1
ATOM 729 C C . GLN A 1 85 ? 0.605 -13.791 4.240 1.00 92.75 85 GLN A C 1
ATOM 731 O O . GLN A 1 85 ? -0.250 -14.666 4.284 1.00 92.75 85 GLN A O 1
ATOM 736 N N . LYS A 1 86 ? 1.329 -13.460 5.316 1.00 94.31 86 LYS A N 1
ATOM 737 C CA . LYS A 1 86 ? 1.162 -14.131 6.617 1.00 94.31 86 LYS A CA 1
ATOM 738 C C . LYS A 1 86 ? -0.232 -13.946 7.216 1.00 94.31 86 LYS A C 1
ATOM 740 O O . LYS A 1 86 ? -0.738 -14.848 7.869 1.00 94.31 86 LYS A O 1
ATOM 745 N N . ILE A 1 87 ? -0.843 -12.773 7.035 1.00 93.12 87 ILE A N 1
ATOM 746 C CA . ILE A 1 87 ? -2.222 -12.533 7.481 1.00 93.12 87 ILE A CA 1
ATOM 747 C C . ILE A 1 87 ? -3.184 -13.459 6.728 1.00 93.12 87 ILE A C 1
ATOM 749 O O . ILE A 1 87 ? -4.064 -14.028 7.364 1.00 93.12 87 ILE A O 1
ATOM 753 N N . LEU A 1 88 ? -3.000 -13.632 5.414 1.00 91.38 88 LEU A N 1
ATOM 754 C CA . LEU A 1 88 ? -3.812 -14.558 4.618 1.00 91.38 88 LEU A CA 1
ATOM 755 C C . LEU A 1 88 ? -3.628 -16.005 5.076 1.00 91.38 88 LEU A C 1
ATOM 757 O O . LEU A 1 88 ? -4.617 -16.669 5.342 1.00 91.38 88 LEU A O 1
ATOM 761 N N . GLU A 1 89 ? -2.386 -16.458 5.265 1.00 93.19 89 GLU A N 1
ATOM 762 C CA . GLU A 1 89 ? -2.096 -17.809 5.771 1.00 93.19 89 GLU A CA 1
ATOM 763 C C . GLU A 1 89 ? -2.808 -18.084 7.105 1.00 93.19 89 GLU A C 1
ATOM 765 O O . GLU A 1 89 ? -3.405 -19.141 7.288 1.00 93.19 89 GLU A O 1
ATOM 770 N N . LEU A 1 90 ? -2.800 -17.118 8.028 1.00 93.88 90 LEU A N 1
ATOM 771 C CA . LEU A 1 90 ? -3.487 -17.246 9.316 1.00 93.88 90 LEU A CA 1
ATOM 772 C C . LEU A 1 90 ? -5.018 -17.225 9.183 1.00 93.88 90 LEU A C 1
ATOM 774 O O . LEU A 1 90 ? -5.697 -17.922 9.932 1.00 93.88 90 LEU A O 1
ATOM 778 N N . ALA A 1 91 ? -5.560 -16.434 8.255 1.00 88.88 91 ALA A N 1
ATOM 779 C CA . ALA A 1 91 ? -6.999 -16.320 8.029 1.00 88.88 91 ALA A CA 1
ATOM 780 C C . ALA A 1 91 ? -7.582 -17.540 7.294 1.00 88.88 91 ALA A C 1
ATOM 782 O O . ALA A 1 91 ? -8.663 -17.991 7.652 1.00 88.88 91 ALA A O 1
ATOM 783 N N . ASP A 1 92 ? -6.849 -18.103 6.330 1.00 79.94 92 ASP A N 1
ATOM 784 C CA . ASP A 1 92 ? -7.236 -19.306 5.576 1.00 79.94 92 ASP A CA 1
ATOM 785 C C . ASP A 1 92 ? -7.165 -20.588 6.427 1.00 79.94 92 ASP A C 1
ATOM 787 O O . ASP A 1 92 ? -7.651 -21.640 6.021 1.00 79.94 92 ASP A O 1
ATOM 791 N N . THR A 1 93 ? -6.572 -20.512 7.623 1.00 56.62 93 THR A N 1
ATOM 792 C CA . THR A 1 93 ? -6.537 -21.620 8.594 1.00 56.62 93 THR A CA 1
ATOM 793 C C . THR A 1 93 ? -7.806 -21.670 9.477 1.00 56.62 93 THR A C 1
ATOM 795 O O . THR A 1 93 ? -7.839 -22.419 10.452 1.00 56.62 93 THR A O 1
ATOM 798 N N . SER A 1 94 ? -8.841 -20.870 9.172 1.00 48.09 94 SER A N 1
ATOM 799 C CA . SER A 1 94 ? -10.116 -20.796 9.920 1.00 48.09 94 SER A CA 1
ATOM 800 C C . SER A 1 94 ? -11.276 -21.497 9.218 1.00 48.09 94 SER A C 1
ATOM 802 O O . SER A 1 94 ? -11.366 -21.399 7.976 1.00 48.09 94 SER A O 1
#

Sequence (94 aa):
MPAWWQDEAAYRRDVLFYLSEASREQIEEETRTWANDRELLHFGQTAFFYRNSDQTDYLKSNYHKKLLKSSFYKSLTIRNGKTFQKILELADTS

Mean predicted aligned error: 3.62 Å

Solvent-accessible surface area (backbone atoms only — not comparable to full-atom values): 5514 Å² total; per-residue (Å²): 133,65,86,72,71,77,50,76,81,39,64,40,46,39,38,36,30,57,40,97,80,45,55,64,68,58,49,53,60,77,44,64,80,43,56,53,102,58,30,48,70,49,83,58,94,63,31,34,40,40,37,27,58,41,72,81,50,42,77,68,28,47,60,67,69,41,44,89,72,39,91,60,46,83,30,44,49,80,38,44,49,70,59,48,51,54,51,47,59,61,57,73,74,106

Nearest PDB structures (foldseek):
  2hiy-assembly1_A  TM=9.311E-01  e=7.382E-08  Streptococcus pneumoniae TIGR4
  2hiy-assembly1_B  TM=9.217E-01  e=1.036E-07  Streptococcus pneumoniae TIGR4
  2cpd-assembly1_A  TM=4.843E-01  e=6.868E-02  Homo sapiens
  2ogk-assembly1_C  TM=4.197E-01  e=2.660E-01  Archaeoglobus fulgidus
  7lkz-assembly1_A  TM=4.217E-01  e=2.844E+00  Homo sapiens

Secondary structure (DSSP, 8-state):
--GGGG-TTSSEEEEEEEPTT--HHHHHHHHTTT-BTTEEEEE-SSEEEEEES-HHHHTTSHHHHHGGGSGGGGGEEEEEHHHHHHHHHHHTT-

pLDDT: mean 92.17, std 7.21, range [48.09, 97.88]

Foldseek 3Di:
DDPCLPVPQFPFKKKKFFAPPDDLVLVCVQCVPQDDPFWDWDDDDGTIMITGRDPVVCCVGCCNVCLVVRPCNVRIDMDTSVVVVVVVVVVVVD

Organism: Streptococcus anginosus (NCBI:txid1328)